Protein AF-A0A0B1TL81-F1 (afdb_monomer_lite)

Structure (mmCIF, N/CA/C/O backbone):
data_AF-A0A0B1TL81-F1
#
_entry.id   AF-A0A0B1TL81-F1
#
loop_
_atom_site.group_PDB
_atom_site.id
_atom_site.type_symbol
_atom_site.label_atom_id
_atom_site.label_alt_id
_atom_site.label_comp_id
_atom_site.label_asym_id
_atom_site.label_entity_id
_atom_site.label_seq_id
_atom_site.pdbx_PDB_ins_code
_atom_site.Cartn_x
_atom_site.Cartn_y
_atom_site.Cartn_z
_atom_site.occupancy
_atom_site.B_iso_or_equiv
_atom_site.auth_seq_id
_atom_site.auth_comp_id
_atom_site.auth_asym_id
_atom_site.auth_atom_id
_atom_site.pdbx_PDB_model_num
ATOM 1 N N . MET A 1 1 ? 27.588 -5.106 -33.107 1.00 67.69 1 MET A N 1
ATOM 2 C CA . MET A 1 1 ? 26.624 -4.142 -32.537 1.00 67.69 1 MET A CA 1
ATOM 3 C C . MET A 1 1 ? 26.752 -4.218 -31.035 1.00 67.69 1 MET A C 1
ATOM 5 O O . MET A 1 1 ? 26.809 -5.326 -30.518 1.00 67.69 1 MET A O 1
ATOM 9 N N . GLU A 1 2 ? 26.851 -3.077 -30.368 1.00 85.00 2 GLU A N 1
ATOM 10 C CA . GLU A 1 2 ? 26.846 -3.012 -28.905 1.00 85.00 2 GLU A CA 1
ATOM 11 C C . GLU A 1 2 ? 25.401 -3.082 -28.393 1.00 85.00 2 GLU A C 1
ATOM 13 O O . GLU A 1 2 ? 24.490 -2.536 -29.017 1.00 85.00 2 GLU A O 1
ATOM 18 N N . GLN A 1 3 ? 25.182 -3.793 -27.285 1.00 88.88 3 GLN A N 1
ATOM 19 C CA . GLN A 1 3 ? 23.871 -3.934 -26.655 1.00 88.88 3 GLN A CA 1
ATOM 20 C C . GLN A 1 3 ? 23.706 -2.868 -25.567 1.00 88.88 3 GLN A C 1
ATOM 22 O O . GLN A 1 3 ? 24.501 -2.803 -24.632 1.00 88.88 3 GLN A O 1
ATOM 27 N N . LEU A 1 4 ? 22.655 -2.053 -25.669 1.00 91.00 4 LEU A N 1
ATOM 28 C CA . LEU A 1 4 ? 22.303 -1.073 -24.640 1.00 91.00 4 LEU A CA 1
ATOM 29 C C . LEU A 1 4 ? 21.592 -1.762 -23.472 1.00 91.00 4 LEU A C 1
ATOM 31 O O . LEU A 1 4 ? 20.603 -2.466 -23.668 1.00 91.00 4 LEU A O 1
ATOM 35 N N . THR A 1 5 ? 22.071 -1.524 -22.254 1.00 91.50 5 THR A N 1
ATOM 36 C CA . THR A 1 5 ? 21.505 -2.107 -21.026 1.00 91.50 5 THR A CA 1
ATOM 37 C C . THR A 1 5 ? 20.355 -1.286 -20.437 1.00 91.50 5 THR A C 1
ATOM 39 O O . THR A 1 5 ? 19.588 -1.805 -19.632 1.00 91.50 5 THR A O 1
ATOM 42 N N . LEU A 1 6 ? 20.200 -0.020 -20.844 1.00 93.31 6 LEU A N 1
ATOM 43 C CA . LEU A 1 6 ? 19.152 0.884 -20.370 1.00 93.31 6 LEU A CA 1
ATOM 44 C C . LEU A 1 6 ? 18.658 1.784 -21.503 1.00 93.31 6 LEU A C 1
ATOM 46 O O . LEU A 1 6 ? 19.437 2.488 -22.139 1.00 93.31 6 LEU A O 1
ATOM 50 N N . THR A 1 7 ? 17.345 1.799 -21.715 1.00 92.19 7 THR A N 1
ATOM 51 C CA . THR A 1 7 ? 16.688 2.594 -22.765 1.00 92.19 7 THR A CA 1
ATOM 52 C C . THR A 1 7 ? 15.642 3.560 -22.212 1.00 92.19 7 THR A C 1
ATOM 54 O O . THR A 1 7 ? 15.043 4.307 -22.973 1.00 92.19 7 THR A O 1
ATOM 57 N N . SER A 1 8 ? 15.434 3.621 -20.890 1.00 90.94 8 SER A N 1
ATOM 58 C CA . SER A 1 8 ? 14.275 4.284 -20.259 1.00 90.94 8 SER A CA 1
ATOM 59 C C . SER A 1 8 ? 12.923 3.753 -20.779 1.00 90.94 8 SER A C 1
ATOM 61 O O . SER A 1 8 ? 12.864 2.915 -21.673 1.00 90.94 8 SER A O 1
ATOM 63 N N . ARG A 1 9 ? 11.804 4.242 -20.232 1.00 91.88 9 ARG A N 1
ATOM 64 C CA . ARG A 1 9 ? 10.459 3.917 -20.752 1.00 91.88 9 ARG A CA 1
ATOM 65 C C . ARG A 1 9 ? 10.024 4.811 -21.921 1.00 91.88 9 ARG A C 1
ATOM 67 O O . ARG A 1 9 ? 8.929 4.626 -22.439 1.00 91.88 9 ARG A O 1
ATOM 74 N N . ALA A 1 10 ? 10.850 5.786 -22.314 1.00 93.88 10 ALA A N 1
ATOM 75 C CA . ALA A 1 10 ? 10.564 6.674 -23.442 1.00 93.88 10 ALA A CA 1
ATOM 76 C C . ALA A 1 10 ? 10.784 5.994 -24.804 1.00 93.88 10 ALA A C 1
ATOM 78 O O . ALA A 1 10 ? 10.236 6.446 -25.807 1.00 93.88 10 ALA A O 1
ATOM 79 N N . PHE A 1 11 ? 11.561 4.908 -24.837 1.00 93.44 11 PHE A N 1
ATOM 80 C CA . PHE A 1 11 ? 11.822 4.125 -26.037 1.00 93.44 11 PHE A CA 1
ATOM 81 C C . PHE A 1 11 ? 11.298 2.702 -25.867 1.00 93.44 11 PHE A C 1
ATOM 83 O O . PHE A 1 11 ? 11.374 2.114 -24.786 1.00 93.44 11 PHE A O 1
ATOM 90 N N . PHE A 1 12 ? 10.793 2.131 -26.957 1.00 91.88 12 PHE A N 1
ATOM 91 C CA . PHE A 1 12 ? 10.515 0.703 -27.000 1.00 91.88 12 PHE A CA 1
ATOM 92 C C . PHE A 1 12 ? 11.819 -0.082 -26.868 1.00 91.88 12 PHE A C 1
ATOM 94 O O . PHE A 1 12 ? 12.843 0.277 -27.450 1.00 91.88 12 PHE A O 1
ATOM 101 N N . ASN A 1 13 ? 11.762 -1.182 -26.127 1.00 93.56 13 ASN A N 1
ATOM 102 C CA . ASN A 1 13 ? 12.811 -2.186 -26.108 1.00 93.56 13 ASN A CA 1
ATOM 103 C C . ASN A 1 13 ? 12.184 -3.576 -26.237 1.00 93.56 13 ASN A C 1
ATOM 105 O O . ASN A 1 13 ? 10.990 -3.761 -26.005 1.00 93.56 13 ASN A O 1
ATOM 109 N N . ASN A 1 14 ? 12.999 -4.543 -26.634 1.00 92.81 14 ASN A N 1
ATOM 110 C CA . ASN A 1 14 ? 12.573 -5.898 -26.960 1.00 92.81 14 ASN A CA 1
ATOM 111 C C . ASN A 1 14 ? 12.436 -6.827 -25.741 1.00 92.81 14 ASN A C 1
ATOM 113 O O . ASN A 1 14 ? 12.252 -8.017 -25.941 1.00 92.81 14 ASN A O 1
ATOM 117 N N . VAL A 1 15 ? 12.548 -6.320 -24.506 1.00 94.94 15 VAL A N 1
ATOM 118 C CA . VAL A 1 15 ? 12.555 -7.157 -23.288 1.00 94.94 15 VAL A CA 1
ATOM 119 C C . VAL A 1 15 ? 11.417 -6.799 -22.328 1.00 94.94 15 VAL A C 1
ATOM 121 O O . VAL A 1 15 ? 10.841 -7.684 -21.702 1.00 94.94 15 VAL A O 1
ATOM 124 N N . LEU A 1 16 ? 11.045 -5.517 -22.222 1.00 95.44 16 LEU A N 1
ATOM 125 C CA . LEU A 1 16 ? 10.040 -5.054 -21.260 1.00 95.44 16 LEU A CA 1
ATOM 126 C C . LEU A 1 16 ? 8.680 -5.730 -21.477 1.00 95.44 16 LEU A C 1
ATOM 128 O O . LEU A 1 16 ? 8.100 -6.219 -20.516 1.00 95.44 16 LEU A O 1
ATOM 132 N N . GLY A 1 17 ? 8.197 -5.810 -22.720 1.00 95.56 17 GLY A N 1
ATOM 133 C CA . GLY A 1 17 ? 6.897 -6.426 -23.014 1.00 95.56 17 GLY A CA 1
ATOM 134 C C . GLY A 1 17 ? 6.840 -7.916 -22.662 1.00 95.56 17 GLY A C 1
ATOM 135 O O . GLY A 1 17 ? 5.863 -8.364 -22.068 1.00 95.56 17 GLY A O 1
ATOM 136 N N . GLU A 1 18 ? 7.905 -8.669 -22.957 1.00 96.62 18 GLU A N 1
ATOM 137 C CA . GLU A 1 18 ? 8.001 -10.097 -22.618 1.00 96.62 18 GLU A CA 1
ATOM 138 C C . GLU A 1 18 ? 8.014 -10.312 -21.099 1.00 96.62 18 GLU A C 1
ATOM 140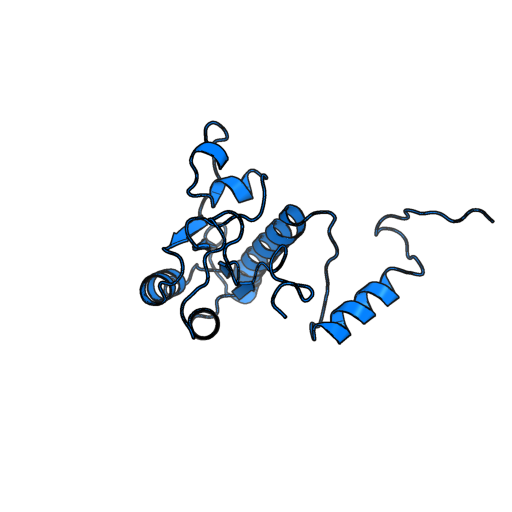 O O . GLU A 1 18 ? 7.330 -11.192 -20.575 1.00 96.62 18 GLU A O 1
ATOM 145 N N . TYR A 1 19 ? 8.751 -9.466 -20.376 1.00 96.62 19 TYR A N 1
ATOM 146 C CA . TYR A 1 19 ? 8.780 -9.468 -18.918 1.00 96.62 19 TYR A CA 1
ATOM 147 C C . TYR A 1 19 ? 7.410 -9.134 -18.306 1.00 96.62 19 TYR A C 1
ATOM 149 O O . TYR A 1 19 ? 6.946 -9.835 -17.401 1.00 96.62 19 TYR A O 1
ATOM 157 N N . GLU A 1 20 ? 6.737 -8.098 -18.812 1.00 97.62 20 GLU A N 1
ATOM 158 C CA . GLU A 1 20 ? 5.414 -7.694 -18.334 1.00 97.62 20 GLU A CA 1
ATOM 159 C C . GLU A 1 20 ? 4.364 -8.789 -18.594 1.00 97.62 20 GLU A C 1
ATOM 161 O O . GLU A 1 20 ? 3.570 -9.112 -17.705 1.00 97.62 20 GLU A O 1
ATOM 166 N N . GLU A 1 21 ? 4.388 -9.422 -19.771 1.00 98.06 21 GLU A N 1
ATOM 167 C CA . GLU A 1 21 ? 3.506 -10.543 -20.117 1.00 98.06 21 GLU A CA 1
ATOM 168 C C . GLU A 1 21 ? 3.767 -11.776 -19.239 1.00 98.06 21 GLU A C 1
ATOM 170 O O . GLU A 1 21 ? 2.827 -12.408 -18.746 1.00 98.06 21 GLU A O 1
ATOM 175 N N . PHE A 1 22 ? 5.037 -12.117 -19.007 1.00 98.38 22 PHE A N 1
ATOM 176 C CA . PHE A 1 22 ? 5.401 -13.239 -18.146 1.00 98.38 22 PHE A CA 1
ATOM 177 C C . PHE A 1 22 ? 4.845 -13.060 -16.728 1.00 98.38 22 PHE A C 1
ATOM 179 O O . PHE A 1 22 ? 4.188 -13.963 -16.201 1.00 98.38 22 PHE A O 1
ATOM 186 N N . LEU A 1 23 ? 5.063 -11.890 -16.116 1.00 98.12 23 LEU A N 1
ATOM 187 C CA . LEU A 1 23 ? 4.601 -11.620 -14.754 1.00 98.12 23 LEU A CA 1
ATOM 188 C C . LEU A 1 23 ? 3.076 -11.601 -14.646 1.00 98.12 23 LEU A C 1
ATOM 190 O O . LEU A 1 23 ? 2.515 -12.241 -13.755 1.00 98.12 23 LEU A O 1
ATOM 194 N N . THR A 1 24 ? 2.403 -10.900 -15.558 1.00 98.50 24 THR A N 1
ATOM 195 C CA . THR A 1 24 ? 0.936 -10.796 -15.557 1.00 98.50 24 THR A CA 1
ATOM 196 C C . THR A 1 24 ? 0.276 -12.168 -15.684 1.00 98.50 24 THR A C 1
ATOM 198 O O . THR A 1 24 ? -0.621 -12.487 -14.902 1.00 98.50 24 THR A O 1
ATOM 201 N N . LYS A 1 25 ? 0.787 -13.047 -16.560 1.00 98.38 25 LYS A N 1
ATOM 202 C CA . LYS A 1 25 ? 0.318 -14.441 -16.658 1.00 98.38 25 LYS A CA 1
ATOM 203 C C . LYS A 1 25 ? 0.630 -15.259 -15.407 1.00 98.38 25 LYS A C 1
ATOM 205 O O . LYS A 1 25 ? -0.233 -15.996 -14.930 1.00 98.38 25 LYS A O 1
ATOM 210 N N . ARG A 1 26 ? 1.847 -15.146 -14.862 1.00 97.69 26 ARG A N 1
ATOM 211 C CA . ARG A 1 26 ? 2.296 -15.951 -13.713 1.00 97.69 26 ARG A CA 1
ATOM 212 C C . ARG A 1 26 ? 1.504 -15.659 -12.440 1.00 97.69 26 ARG A C 1
ATOM 214 O O . ARG A 1 26 ? 1.204 -16.600 -11.699 1.00 97.69 26 ARG A O 1
ATOM 221 N N . PHE A 1 27 ? 1.196 -14.385 -12.198 1.00 97.31 27 PHE A N 1
ATOM 222 C CA . PHE A 1 27 ? 0.512 -13.904 -10.993 1.00 97.31 27 PHE A CA 1
ATOM 223 C C . PHE A 1 27 ? -0.972 -13.586 -11.211 1.00 97.31 27 PHE A C 1
ATOM 225 O O . PHE A 1 27 ? -1.661 -13.256 -10.253 1.00 97.31 27 PHE A O 1
ATOM 232 N N . LYS A 1 28 ? -1.480 -13.751 -12.440 1.00 98.00 28 LYS A N 1
ATOM 233 C CA . LYS A 1 28 ? -2.889 -13.537 -12.811 1.00 98.00 28 LYS A CA 1
ATOM 234 C C . LYS A 1 28 ? -3.371 -12.105 -12.538 1.00 98.00 28 LYS A C 1
ATOM 236 O O . LYS A 1 28 ? -4.462 -11.903 -12.011 1.00 98.00 28 LYS A O 1
ATOM 241 N N . TYR A 1 29 ? -2.560 -11.127 -12.930 1.00 98.25 29 TYR A N 1
ATOM 242 C CA . TYR A 1 29 ? -2.911 -9.705 -12.904 1.00 98.25 29 TYR A CA 1
ATOM 243 C C . TYR A 1 29 ? -3.013 -9.149 -14.320 1.00 98.25 29 TYR A C 1
ATOM 245 O O . TYR A 1 29 ? -2.268 -9.563 -15.199 1.00 98.25 29 TYR A O 1
ATOM 253 N N . ASP A 1 30 ? -3.877 -8.156 -14.532 1.00 98.44 30 ASP A N 1
ATOM 254 C CA . ASP A 1 30 ? -4.053 -7.532 -15.852 1.00 98.44 30 ASP A CA 1
ATOM 255 C C . ASP A 1 30 ? -2.888 -6.612 -16.253 1.00 98.44 30 ASP A C 1
ATOM 257 O O . ASP A 1 30 ? -2.708 -6.295 -17.431 1.00 98.44 30 ASP A O 1
ATOM 261 N N . LYS A 1 31 ? -2.140 -6.095 -15.269 1.00 98.00 31 LYS A N 1
ATOM 262 C CA . LYS A 1 31 ? -1.068 -5.109 -15.457 1.00 98.00 31 LYS A CA 1
ATOM 263 C C . LYS A 1 31 ? 0.033 -5.298 -14.421 1.00 98.00 31 LYS A C 1
ATOM 265 O O . LYS A 1 31 ? -0.230 -5.735 -13.305 1.00 98.00 31 LYS A O 1
ATOM 270 N N . VAL A 1 32 ? 1.240 -4.873 -14.778 1.00 98.00 32 VAL A N 1
ATOM 271 C CA . VAL A 1 32 ? 2.379 -4.744 -13.867 1.00 98.00 32 VAL A CA 1
ATOM 272 C C . VAL A 1 32 ? 3.050 -3.389 -14.085 1.00 98.00 32 VAL A C 1
ATOM 274 O O . VAL A 1 32 ? 3.054 -2.856 -15.194 1.00 98.00 32 VAL A O 1
ATOM 277 N N . LEU A 1 33 ? 3.578 -2.807 -13.010 1.00 97.81 33 LEU A N 1
ATOM 278 C CA . LEU A 1 33 ? 4.385 -1.593 -13.047 1.00 97.81 33 LEU A CA 1
ATOM 279 C C . LEU A 1 33 ? 5.736 -1.892 -12.385 1.00 97.81 33 LEU A C 1
ATOM 281 O O . LEU A 1 33 ? 5.806 -1.927 -11.157 1.00 97.81 33 LEU A O 1
ATOM 285 N N . PRO A 1 34 ? 6.796 -2.114 -13.173 1.00 96.56 34 PRO A N 1
ATOM 286 C CA . PRO A 1 34 ? 8.123 -2.367 -12.630 1.00 96.56 34 PRO A CA 1
ATOM 287 C C . PRO A 1 34 ? 8.719 -1.090 -12.031 1.00 96.56 34 PRO A C 1
ATOM 289 O O . PRO A 1 34 ? 8.720 -0.041 -12.679 1.00 96.56 34 PRO A O 1
ATOM 292 N N . MET A 1 35 ? 9.243 -1.205 -10.813 1.00 97.50 35 MET A N 1
ATOM 293 C CA . MET A 1 35 ? 10.022 -0.179 -10.111 1.00 97.50 35 MET A CA 1
ATOM 294 C C . MET A 1 35 ? 11.392 -0.763 -9.725 1.00 97.50 35 MET A C 1
ATOM 296 O O . MET A 1 35 ? 11.666 -1.925 -10.024 1.00 97.50 35 MET A O 1
ATOM 300 N N . ASN A 1 36 ? 12.264 0.015 -9.080 1.00 97.75 36 ASN A N 1
ATOM 301 C CA . ASN A 1 36 ? 13.630 -0.421 -8.764 1.00 97.75 36 ASN A CA 1
ATOM 302 C C . ASN A 1 36 ? 13.745 -0.999 -7.347 1.00 97.75 36 ASN A C 1
ATOM 304 O O . ASN A 1 36 ? 14.573 -1.872 -7.097 1.00 97.75 36 ASN A O 1
ATOM 308 N N . THR A 1 37 ? 12.930 -0.510 -6.411 1.00 98.56 37 THR A N 1
ATOM 309 C CA . THR A 1 37 ? 12.980 -0.889 -4.990 1.00 98.56 37 THR A CA 1
ATOM 310 C C . THR A 1 37 ? 11.596 -1.222 -4.430 1.00 98.56 37 THR A C 1
ATOM 312 O O . THR A 1 37 ? 10.576 -0.790 -4.970 1.00 98.56 37 THR A O 1
ATOM 315 N N . GLY A 1 38 ? 11.555 -1.948 -3.306 1.00 98.25 38 GLY A N 1
ATOM 316 C CA . GLY A 1 38 ? 10.301 -2.245 -2.599 1.00 98.25 38 GLY A CA 1
ATOM 317 C C . GLY A 1 38 ? 9.549 -0.980 -2.174 1.00 98.25 38 GLY A C 1
ATOM 318 O O . GLY A 1 38 ? 8.352 -0.864 -2.422 1.00 98.25 38 GLY A O 1
ATOM 319 N N . VAL A 1 39 ? 10.262 0.030 -1.657 1.00 98.50 39 VAL A N 1
ATOM 320 C CA . VAL A 1 39 ? 9.632 1.297 -1.252 1.00 98.50 39 VAL A CA 1
ATOM 321 C C . VAL A 1 39 ? 8.984 2.023 -2.432 1.00 98.50 39 VAL A C 1
ATOM 323 O O . VAL A 1 39 ? 7.891 2.559 -2.293 1.00 98.50 39 VAL A O 1
ATOM 326 N N . GLU A 1 40 ? 9.589 1.993 -3.623 1.00 98.75 40 GLU A N 1
ATOM 327 C CA . GLU A 1 40 ? 8.984 2.577 -4.825 1.00 98.75 40 GLU A CA 1
ATOM 328 C C . GLU A 1 40 ? 7.735 1.816 -5.294 1.00 98.75 40 GLU A C 1
ATOM 330 O O . GLU A 1 40 ? 6.794 2.436 -5.806 1.00 98.75 40 GLU A O 1
ATOM 335 N N . ALA A 1 41 ? 7.707 0.489 -5.125 1.00 98.69 41 ALA A N 1
ATOM 336 C CA . ALA A 1 41 ? 6.530 -0.324 -5.419 1.00 98.69 41 ALA A CA 1
ATOM 337 C C . ALA A 1 41 ? 5.368 0.037 -4.477 1.00 98.69 41 ALA A C 1
ATOM 339 O O . ALA A 1 41 ? 4.260 0.316 -4.943 1.00 98.69 41 ALA A O 1
ATOM 340 N N . CYS A 1 42 ? 5.637 0.135 -3.175 1.00 98.56 42 CYS A N 1
ATOM 341 C CA . CYS A 1 42 ? 4.643 0.484 -2.160 1.00 98.56 42 CYS A CA 1
ATOM 342 C C . CYS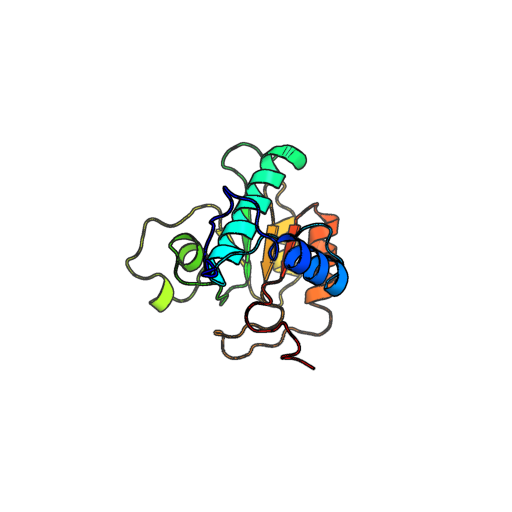 A 1 42 ? 4.177 1.952 -2.268 1.00 98.56 42 CYS A C 1
ATOM 344 O O . CYS A 1 42 ? 2.974 2.215 -2.229 1.00 98.56 42 CYS A O 1
ATOM 346 N N . GLU A 1 43 ? 5.074 2.909 -2.549 1.00 98.69 43 GLU A N 1
ATOM 347 C CA . GLU A 1 43 ? 4.706 4.296 -2.903 1.00 98.69 43 GLU A CA 1
ATOM 348 C C . GLU A 1 43 ? 3.764 4.331 -4.117 1.00 98.69 43 GLU A C 1
ATOM 350 O O . GLU A 1 43 ? 2.759 5.049 -4.139 1.00 98.69 43 GLU A O 1
ATOM 355 N N . SER A 1 44 ? 4.067 3.534 -5.147 1.00 98.75 44 SER A N 1
ATOM 356 C CA . SER A 1 44 ? 3.230 3.439 -6.346 1.00 98.75 44 SER A CA 1
ATOM 357 C C . SER A 1 44 ? 1.857 2.846 -6.029 1.00 98.75 44 SER A C 1
ATOM 359 O O . SER A 1 44 ? 0.852 3.373 -6.511 1.00 98.75 44 SER A O 1
ATOM 361 N N . ALA A 1 45 ? 1.787 1.822 -5.176 1.00 98.81 45 ALA A N 1
ATOM 362 C CA . ALA A 1 45 ? 0.532 1.228 -4.722 1.00 98.81 45 ALA A CA 1
ATOM 363 C C . ALA A 1 45 ? -0.330 2.238 -3.940 1.00 98.81 45 ALA A C 1
ATOM 365 O O . ALA A 1 45 ? -1.512 2.409 -4.251 1.00 98.81 45 ALA A O 1
ATOM 366 N N . VAL A 1 46 ? 0.265 2.993 -3.009 1.00 98.81 46 VAL A N 1
ATOM 367 C CA . VAL A 1 46 ? -0.413 4.066 -2.257 1.00 98.81 46 VAL A CA 1
ATOM 368 C C . VAL A 1 46 ? -0.932 5.162 -3.193 1.00 98.81 46 VAL A C 1
ATOM 370 O O . VAL A 1 46 ? -2.079 5.606 -3.067 1.00 98.81 46 VAL A O 1
ATOM 373 N N . LYS A 1 47 ? -0.124 5.591 -4.172 1.00 98.81 47 LYS A N 1
ATOM 374 C CA . LYS A 1 47 ? -0.531 6.593 -5.171 1.00 98.81 47 LYS A CA 1
ATOM 375 C C . LYS A 1 47 ? -1.685 6.099 -6.037 1.00 98.81 47 LYS A C 1
ATOM 377 O O . LYS A 1 47 ? -2.640 6.849 -6.248 1.00 98.81 47 LYS A O 1
ATOM 382 N N . LEU A 1 48 ? -1.619 4.857 -6.520 1.00 98.75 48 LEU A N 1
ATOM 383 C CA . LEU A 1 48 ? -2.692 4.239 -7.300 1.00 98.75 48 LEU A CA 1
ATOM 384 C C . LEU A 1 48 ? -3.979 4.142 -6.480 1.00 98.75 48 LEU A C 1
ATOM 386 O O . LEU A 1 48 ? -5.038 4.508 -6.987 1.00 98.75 48 LEU A O 1
ATOM 390 N N . ALA A 1 49 ? -3.888 3.747 -5.209 1.00 98.88 49 ALA A N 1
ATOM 391 C CA . ALA A 1 49 ? -5.043 3.663 -4.327 1.00 98.88 49 ALA A CA 1
ATOM 392 C C . ALA A 1 49 ? -5.703 5.021 -4.083 1.00 98.88 49 ALA A C 1
ATOM 394 O O . ALA A 1 49 ? -6.919 5.150 -4.237 1.00 98.88 49 ALA A O 1
ATOM 395 N N . ARG A 1 50 ? -4.919 6.061 -3.773 1.00 98.81 50 ARG A N 1
ATOM 396 C CA . ARG A 1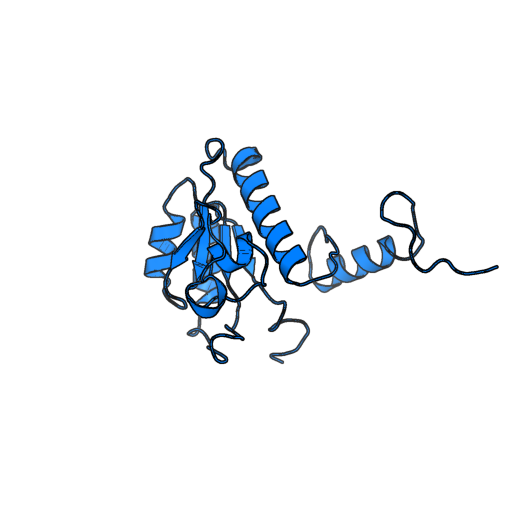 50 ? -5.446 7.426 -3.622 1.00 98.81 50 ARG A CA 1
ATOM 397 C C . ARG A 1 50 ? -6.073 7.929 -4.920 1.00 98.81 50 ARG A C 1
ATOM 399 O O . ARG A 1 50 ? -7.199 8.419 -4.900 1.00 98.81 50 ARG A O 1
ATOM 406 N N . ARG A 1 51 ? -5.391 7.758 -6.059 1.00 98.75 51 ARG A N 1
ATOM 407 C CA . ARG A 1 51 ? -5.908 8.181 -7.369 1.00 98.75 51 ARG A CA 1
ATOM 408 C C . ARG A 1 51 ? -7.222 7.483 -7.710 1.00 98.75 51 ARG A C 1
ATOM 410 O O . ARG A 1 51 ? -8.174 8.142 -8.114 1.00 98.75 51 ARG A O 1
ATOM 417 N N . TRP A 1 52 ? -7.287 6.171 -7.503 1.00 98.81 52 TRP A N 1
ATOM 418 C CA . TRP A 1 52 ? -8.509 5.393 -7.672 1.00 98.81 52 TRP A CA 1
ATOM 419 C C . TRP A 1 52 ? -9.623 5.871 -6.734 1.00 98.81 52 TRP A C 1
ATOM 421 O O . TRP A 1 52 ? -10.770 5.999 -7.164 1.00 98.81 52 TRP A O 1
ATOM 431 N N . ALA A 1 53 ? -9.306 6.191 -5.478 1.00 98.88 53 ALA A N 1
ATOM 432 C CA . ALA A 1 53 ? -10.301 6.657 -4.523 1.00 98.88 53 ALA A CA 1
ATOM 433 C C . ALA A 1 53 ? -10.939 7.988 -4.955 1.00 98.88 53 ALA A C 1
ATOM 435 O O . ALA A 1 53 ? -12.159 8.133 -4.880 1.00 98.88 53 ALA A O 1
ATOM 436 N N . TYR A 1 54 ? -10.149 8.926 -5.479 1.00 98.81 54 TYR A N 1
ATOM 437 C CA . TYR A 1 54 ? -10.673 10.181 -6.027 1.00 98.81 54 TYR A CA 1
ATOM 438 C C . TYR A 1 54 ? -11.455 9.955 -7.332 1.00 98.81 54 TYR A C 1
ATOM 440 O O . TYR A 1 54 ? -12.603 10.381 -7.468 1.00 98.81 54 TYR A O 1
ATOM 448 N N . ASP A 1 55 ? -10.872 9.224 -8.285 1.00 98.69 55 ASP A N 1
ATOM 449 C CA . ASP A 1 55 ? -11.435 9.086 -9.631 1.00 98.69 55 ASP A CA 1
ATOM 450 C C . ASP A 1 55 ? -12.673 8.179 -9.671 1.00 98.69 55 ASP A C 1
ATOM 452 O O . ASP A 1 55 ? -13.620 8.448 -10.422 1.00 98.69 55 ASP A O 1
ATOM 456 N N . LYS A 1 56 ? -12.669 7.089 -8.892 1.00 98.50 56 LYS A N 1
ATOM 457 C CA . LYS A 1 56 ? -13.662 6.004 -8.949 1.00 98.50 56 LYS A CA 1
ATOM 458 C C . LYS A 1 56 ? -14.517 5.909 -7.694 1.00 98.50 56 LYS A C 1
ATOM 460 O O . LYS A 1 56 ? -15.736 5.905 -7.831 1.00 98.50 56 LYS A O 1
ATOM 465 N N . LYS A 1 57 ? -13.915 5.877 -6.499 1.00 98.44 57 LYS A N 1
ATOM 466 C CA . LYS A 1 57 ? -14.671 5.816 -5.229 1.00 98.44 57 LYS A CA 1
ATOM 467 C C . LYS A 1 57 ? -15.354 7.148 -4.874 1.00 98.44 57 LYS A C 1
ATOM 469 O O . LYS A 1 57 ? -16.280 7.152 -4.074 1.00 98.44 57 LYS A O 1
ATOM 474 N N . LYS A 1 58 ? -14.942 8.254 -5.511 1.00 98.56 58 LYS A N 1
ATOM 475 C CA . LYS A 1 58 ? -15.454 9.622 -5.298 1.00 98.56 58 LYS A CA 1
ATOM 476 C C . LYS A 1 58 ? -15.223 10.156 -3.884 1.00 98.56 58 LYS A C 1
ATOM 478 O O . LYS A 1 58 ? -16.001 10.966 -3.386 1.00 98.56 58 LYS A O 1
ATOM 483 N N . VAL A 1 59 ? -14.125 9.737 -3.258 1.00 98.69 59 VAL A N 1
ATOM 484 C CA . VAL A 1 59 ? -13.640 10.367 -2.024 1.00 98.69 59 VAL A CA 1
ATOM 485 C C . VAL A 1 59 ? -13.330 11.843 -2.317 1.00 98.69 59 VAL A C 1
ATOM 487 O O . VAL A 1 59 ? -12.744 12.123 -3.367 1.00 98.69 59 VAL A O 1
ATOM 490 N N . PRO A 1 60 ? -13.697 12.796 -1.439 1.00 98.69 60 PRO A N 1
ATOM 491 C CA . PRO A 1 60 ? -13.358 14.199 -1.639 1.00 98.69 60 PRO A CA 1
ATOM 492 C C . PRO A 1 60 ? -11.847 14.416 -1.758 1.00 98.69 60 PRO A C 1
ATOM 494 O O . PRO A 1 60 ? -11.042 13.704 -1.148 1.00 98.69 60 PRO A O 1
ATOM 497 N N . GLU A 1 61 ? -11.455 15.422 -2.534 1.00 98.19 61 GLU A N 1
ATOM 498 C CA . GLU A 1 61 ? -10.050 15.754 -2.757 1.00 98.19 61 GLU A CA 1
ATOM 499 C C . GLU A 1 61 ? -9.297 15.932 -1.428 1.00 98.19 61 GLU A C 1
ATOM 501 O O . GLU A 1 61 ? -9.819 16.493 -0.462 1.00 98.19 61 GLU A O 1
ATOM 506 N N . ASN A 1 62 ? -8.068 15.410 -1.361 1.00 98.31 62 ASN A N 1
ATOM 507 C CA . ASN A 1 62 ? -7.221 15.442 -0.164 1.00 98.31 62 ASN A CA 1
ATOM 508 C C . ASN A 1 62 ? -7.826 14.773 1.087 1.00 98.31 62 ASN A C 1
ATOM 510 O O . ASN A 1 62 ? -7.361 15.031 2.195 1.00 98.31 62 ASN A O 1
ATOM 514 N N . LYS A 1 63 ? -8.833 13.895 0.936 1.00 98.69 63 LYS A N 1
ATOM 515 C CA . LYS A 1 63 ? -9.407 13.111 2.049 1.00 98.69 63 LYS A CA 1
ATOM 516 C C . LYS A 1 63 ? -9.106 11.611 2.014 1.00 98.69 63 LYS A C 1
ATOM 518 O O . LYS A 1 63 ? -9.404 10.933 2.987 1.00 98.69 63 LYS A O 1
ATOM 523 N N . ALA A 1 64 ? -8.488 11.089 0.952 1.00 98.75 64 ALA A N 1
ATOM 524 C CA . ALA A 1 64 ? -8.184 9.662 0.830 1.00 98.75 64 ALA A CA 1
ATOM 525 C C . ALA A 1 64 ? -7.200 9.163 1.903 1.00 98.75 64 ALA A C 1
ATOM 527 O O . ALA A 1 64 ? -6.012 9.518 1.912 1.00 98.75 64 ALA A O 1
ATOM 528 N N . LYS A 1 65 ? -7.717 8.292 2.768 1.00 98.81 65 LYS A N 1
ATOM 529 C CA . LYS A 1 65 ? -7.005 7.657 3.875 1.00 98.81 65 LYS A CA 1
ATOM 530 C C . LYS A 1 65 ? -6.445 6.300 3.460 1.00 98.81 65 LYS A C 1
ATOM 532 O O . LYS A 1 65 ? -7.095 5.573 2.713 1.00 98.81 65 LYS A O 1
ATOM 537 N N . VAL A 1 66 ? -5.259 5.950 3.941 1.00 98.94 66 VAL A N 1
ATOM 538 C CA . VAL A 1 66 ? -4.685 4.606 3.783 1.00 98.94 66 VAL A CA 1
ATOM 539 C C . VAL A 1 66 ? -4.432 4.035 5.168 1.00 98.94 66 VAL A C 1
ATOM 541 O O . VAL A 1 66 ? -3.906 4.731 6.034 1.00 98.94 66 VAL A O 1
ATOM 544 N N . VAL A 1 67 ? -4.868 2.798 5.373 1.00 98.94 67 VAL A N 1
ATOM 545 C CA . VAL A 1 67 ? -4.729 2.078 6.637 1.00 98.94 67 VAL A CA 1
ATOM 546 C C . VAL A 1 67 ? -3.516 1.157 6.540 1.00 98.94 67 VAL A C 1
ATOM 548 O O . VAL A 1 67 ? -3.334 0.487 5.523 1.00 98.94 67 VAL A O 1
ATOM 551 N N . PHE A 1 68 ? -2.711 1.117 7.593 1.00 98.88 68 PHE A N 1
ATOM 552 C CA . PHE A 1 68 ? -1.542 0.256 7.738 1.00 98.88 68 PHE A CA 1
ATOM 553 C C . PHE A 1 68 ? -1.654 -0.530 9.042 1.00 98.88 68 PHE A C 1
ATOM 555 O O . PHE A 1 68 ? -2.232 -0.045 10.016 1.00 98.88 68 PHE A O 1
ATOM 562 N N . ALA A 1 69 ? -1.084 -1.730 9.077 1.00 98.56 69 ALA A N 1
ATOM 563 C CA . ALA A 1 69 ? -0.904 -2.447 10.333 1.00 98.56 69 ALA A CA 1
ATOM 564 C C . ALA A 1 69 ? 0.214 -1.796 11.169 1.00 98.56 69 ALA A C 1
ATOM 566 O O . ALA A 1 69 ? 1.222 -1.354 10.621 1.00 98.56 69 ALA A O 1
ATOM 567 N N . GLU A 1 70 ? 0.070 -1.723 12.487 1.00 98.50 70 GLU A N 1
ATOM 568 C CA . GLU A 1 70 ? 1.155 -1.342 13.396 1.00 98.50 70 GLU A CA 1
ATOM 569 C C . GLU A 1 70 ? 2.352 -2.285 13.219 1.00 98.50 70 GLU A C 1
ATOM 571 O O . GLU A 1 70 ? 2.185 -3.448 12.860 1.00 98.50 70 GLU A O 1
ATOM 576 N N . ASN A 1 71 ? 3.566 -1.779 13.445 1.00 97.81 71 ASN A N 1
ATOM 577 C CA . ASN A 1 71 ? 4.839 -2.482 13.220 1.00 97.81 71 ASN A CA 1
ATOM 578 C C . ASN A 1 71 ? 5.126 -2.842 11.751 1.00 97.81 71 ASN A C 1
ATOM 580 O O . ASN A 1 71 ? 5.994 -3.665 11.480 1.00 97.81 71 ASN A O 1
ATOM 584 N N . ASN A 1 72 ? 4.412 -2.231 10.799 1.00 98.12 72 ASN A N 1
ATOM 585 C CA . ASN A 1 72 ? 4.702 -2.395 9.375 1.00 98.12 72 ASN A CA 1
ATOM 586 C C . ASN A 1 72 ? 6.115 -1.925 9.011 1.00 98.12 72 ASN A C 1
ATOM 588 O O . ASN A 1 72 ? 6.628 -0.951 9.571 1.00 98.12 72 ASN A O 1
ATOM 592 N N . PHE A 1 73 ? 6.676 -2.550 7.979 1.00 98.38 73 PHE A N 1
ATOM 593 C CA . PHE A 1 73 ? 7.861 -2.057 7.296 1.00 98.38 73 PHE A CA 1
ATOM 594 C C . PHE A 1 73 ? 7.716 -2.185 5.781 1.00 98.38 73 PHE A C 1
ATOM 596 O O . PHE A 1 73 ? 7.716 -3.276 5.228 1.00 98.38 73 PHE A O 1
ATOM 603 N N . TRP A 1 74 ? 7.672 -1.045 5.090 1.00 98.06 74 TRP A N 1
ATOM 604 C CA . TRP A 1 74 ? 7.627 -1.004 3.622 1.00 98.06 74 TRP A CA 1
ATOM 605 C C . TRP A 1 74 ? 8.663 -0.054 3.007 1.00 98.06 74 TRP A C 1
ATOM 607 O O . TRP A 1 74 ? 8.630 0.242 1.811 1.00 98.06 74 TRP A O 1
ATOM 617 N N . GLY A 1 75 ? 9.609 0.439 3.816 1.00 97.50 75 GLY A N 1
ATOM 618 C CA . GLY A 1 75 ? 10.734 1.237 3.338 1.00 97.50 75 GLY A CA 1
ATOM 619 C C . GLY A 1 75 ? 11.141 2.395 4.244 1.00 97.50 75 GLY A C 1
ATOM 620 O O . GLY A 1 75 ? 10.800 2.459 5.420 1.00 97.50 75 GLY A O 1
ATOM 621 N N . ARG A 1 76 ? 11.911 3.324 3.664 1.00 97.94 76 ARG A N 1
ATOM 622 C CA . ARG A 1 76 ? 12.543 4.458 4.368 1.00 97.94 76 ARG A CA 1
ATOM 623 C C . ARG A 1 76 ? 12.259 5.824 3.722 1.00 97.94 76 ARG A C 1
ATOM 625 O O . ARG A 1 76 ? 12.912 6.806 4.061 1.00 97.94 76 ARG A O 1
ATOM 632 N N . SER A 1 77 ? 11.320 5.909 2.775 1.00 98.25 77 SER A N 1
ATOM 633 C CA . SER A 1 77 ? 10.860 7.209 2.262 1.00 98.25 77 SER A CA 1
ATOM 634 C C . SER A 1 77 ? 10.102 7.976 3.350 1.00 98.25 77 SER A C 1
ATOM 636 O O . SER A 1 77 ? 9.654 7.386 4.334 1.00 98.25 77 SER A O 1
ATOM 638 N N . ILE A 1 78 ? 9.888 9.283 3.155 1.00 98.38 78 ILE A N 1
ATOM 639 C CA . ILE A 1 78 ? 9.068 10.084 4.079 1.00 98.38 78 ILE A CA 1
ATOM 640 C C . ILE A 1 78 ? 7.665 9.484 4.239 1.00 98.38 78 ILE A C 1
ATOM 642 O O . ILE A 1 78 ? 7.156 9.436 5.357 1.00 98.38 78 ILE A O 1
ATOM 646 N N . ALA A 1 79 ? 7.041 8.975 3.170 1.00 98.12 79 ALA A N 1
ATOM 647 C CA . ALA A 1 79 ? 5.738 8.325 3.292 1.00 98.12 79 ALA A CA 1
ATOM 648 C C . ALA A 1 79 ? 5.833 7.009 4.079 1.00 98.12 79 ALA A C 1
ATOM 650 O O . ALA A 1 79 ? 5.002 6.779 4.956 1.00 98.12 79 ALA A O 1
ATOM 651 N N . ALA A 1 80 ? 6.871 6.200 3.844 1.00 98.31 80 ALA A N 1
ATOM 652 C CA . ALA A 1 80 ? 7.082 4.962 4.588 1.00 98.31 80 ALA A CA 1
ATOM 653 C C . ALA A 1 80 ? 7.194 5.200 6.091 1.00 98.31 80 ALA A C 1
ATOM 655 O O . ALA A 1 80 ? 6.414 4.656 6.873 1.00 98.31 80 ALA A O 1
ATOM 656 N N . VAL A 1 81 ? 8.071 6.115 6.499 1.00 98.25 81 VAL A N 1
ATOM 657 C CA . VAL A 1 81 ? 8.253 6.420 7.922 1.00 98.25 81 VAL A CA 1
ATOM 658 C C . VAL A 1 81 ? 7.039 7.139 8.527 1.00 98.25 81 VAL A C 1
ATOM 660 O O . VAL A 1 81 ? 6.803 7.024 9.723 1.00 98.25 81 VAL A O 1
ATOM 663 N N . SER A 1 82 ? 6.192 7.794 7.721 1.00 98.38 82 SER A N 1
ATOM 664 C CA . SER A 1 82 ? 4.920 8.379 8.192 1.00 98.38 82 SER A CA 1
ATOM 665 C C . SER A 1 82 ? 3.897 7.320 8.638 1.00 98.38 82 SER A C 1
ATOM 667 O O . SER A 1 82 ? 3.055 7.578 9.509 1.00 98.38 82 SER A O 1
ATOM 669 N N . ALA A 1 83 ? 3.961 6.123 8.049 1.00 98.06 83 ALA A N 1
ATOM 670 C CA . ALA A 1 83 ? 3.134 4.974 8.411 1.00 98.06 83 ALA A CA 1
ATOM 671 C C . ALA A 1 83 ? 3.758 4.105 9.518 1.00 98.06 83 ALA A C 1
ATOM 673 O O . ALA A 1 83 ? 3.084 3.210 10.021 1.00 98.06 83 ALA A O 1
ATOM 674 N N . SER A 1 84 ? 5.002 4.371 9.926 1.00 97.75 84 SER A N 1
ATOM 675 C CA . SER A 1 84 ? 5.692 3.596 10.960 1.00 97.75 84 SER A CA 1
ATOM 676 C C . SER A 1 84 ? 5.147 3.876 12.369 1.00 97.75 84 SER A C 1
ATOM 678 O O . SER A 1 84 ? 4.630 4.962 12.662 1.00 97.75 84 SER A O 1
ATOM 680 N N . THR A 1 85 ? 5.272 2.877 13.242 1.00 97.06 85 THR A N 1
ATOM 681 C CA . THR A 1 85 ? 5.108 2.979 14.702 1.00 97.06 85 THR A CA 1
ATOM 682 C C . THR A 1 85 ? 6.428 2.843 15.459 1.00 97.06 85 THR A C 1
ATOM 684 O O . THR A 1 85 ? 6.435 2.991 16.676 1.00 97.06 85 THR A O 1
ATOM 687 N N . ASP A 1 86 ? 7.537 2.599 14.758 1.00 94.88 86 ASP A N 1
ATOM 688 C CA . ASP A 1 86 ? 8.876 2.482 15.332 1.00 94.88 86 ASP A CA 1
ATOM 689 C C . ASP A 1 86 ? 9.556 3.868 15.411 1.00 94.88 86 ASP A C 1
ATOM 691 O O . ASP A 1 86 ? 9.875 4.450 14.364 1.00 94.88 86 ASP A O 1
ATOM 695 N N . PRO A 1 87 ? 9.808 4.412 16.621 1.00 93.00 87 PRO A N 1
ATOM 696 C CA . PRO A 1 87 ? 10.446 5.715 16.798 1.00 93.00 87 PRO A CA 1
ATOM 697 C C . PRO A 1 87 ? 11.838 5.820 16.174 1.00 93.00 87 PRO A C 1
ATOM 699 O O . PRO A 1 87 ? 12.209 6.909 15.733 1.00 93.00 87 PRO A O 1
ATOM 702 N N . GLU A 1 88 ? 12.596 4.721 16.097 1.00 93.44 88 GLU A N 1
ATOM 703 C CA . GLU A 1 88 ? 13.915 4.713 15.448 1.00 93.44 88 GLU A CA 1
ATOM 704 C C . GLU A 1 88 ? 13.794 4.899 13.932 1.00 93.44 88 GLU A C 1
ATOM 706 O O . GLU A 1 88 ? 14.689 5.442 13.282 1.00 93.44 88 GLU A O 1
ATOM 711 N N . SER A 1 89 ? 12.654 4.509 13.362 1.00 90.94 89 SER A N 1
ATOM 712 C CA . SER A 1 89 ? 12.382 4.639 11.938 1.00 90.94 89 SER A CA 1
ATOM 713 C C . SER A 1 89 ? 11.862 6.016 11.520 1.00 90.94 89 SER A C 1
ATOM 715 O O . SER A 1 89 ? 12.146 6.415 10.392 1.00 90.94 89 SER A O 1
ATOM 717 N N . TYR A 1 90 ? 11.128 6.752 12.368 1.00 92.06 90 TYR A N 1
ATOM 718 C CA . TYR A 1 90 ? 10.545 8.059 11.993 1.00 92.06 90 TYR A CA 1
ATOM 719 C C . TYR A 1 90 ? 11.105 9.278 12.751 1.00 92.06 90 TYR A C 1
ATOM 721 O O . TYR A 1 90 ? 10.828 10.419 12.361 1.00 92.06 90 TYR A O 1
ATOM 729 N N . GLY A 1 91 ? 11.869 9.078 13.829 1.00 93.81 91 GLY A N 1
ATOM 730 C CA . GLY A 1 91 ? 12.365 10.148 14.694 1.00 93.81 91 GLY A CA 1
ATOM 731 C C . GLY A 1 91 ? 13.149 11.231 13.942 1.00 93.81 91 GLY A C 1
ATOM 732 O O . GLY A 1 91 ? 14.140 10.953 13.279 1.00 93.81 91 GLY A O 1
ATOM 733 N N . GLY A 1 92 ? 12.715 12.491 14.059 1.00 96.00 92 GLY A N 1
ATOM 734 C CA . GLY A 1 92 ? 13.423 13.643 13.481 1.00 96.00 92 GLY A CA 1
ATOM 735 C C . GLY A 1 92 ? 13.183 13.917 11.988 1.00 96.00 92 GLY A C 1
ATOM 736 O O . GLY A 1 92 ? 13.782 14.851 11.465 1.00 96.00 92 GLY A O 1
ATOM 737 N N . PHE A 1 93 ? 12.296 13.179 11.306 1.00 97.31 93 PHE A N 1
ATOM 738 C CA . PHE A 1 93 ? 12.058 13.332 9.855 1.00 97.31 93 PHE A CA 1
ATOM 739 C C . PHE A 1 93 ? 10.789 14.114 9.469 1.00 97.31 93 PHE A C 1
ATOM 741 O O . PHE A 1 93 ? 10.409 14.136 8.300 1.00 97.31 93 PHE A O 1
ATOM 748 N N . GLY A 1 94 ? 10.105 14.734 10.434 1.00 94.69 94 GLY A N 1
ATOM 749 C CA . GLY A 1 94 ? 8.853 15.456 10.183 1.00 94.69 94 GLY A CA 1
ATOM 750 C C . GLY A 1 94 ? 9.011 16.703 9.287 1.00 94.69 94 GLY A C 1
ATOM 751 O O . GLY A 1 94 ? 10.112 17.245 9.178 1.00 94.69 94 GLY A O 1
ATOM 752 N N . PRO A 1 95 ? 7.909 17.214 8.693 1.00 97.12 95 PRO A N 1
ATOM 753 C CA . PRO A 1 95 ? 6.517 16.778 8.861 1.00 97.12 95 PRO A CA 1
ATOM 754 C C . PRO A 1 95 ? 6.153 15.514 8.062 1.00 97.12 95 PRO A C 1
ATOM 756 O O . PRO A 1 95 ? 6.706 15.245 7.000 1.00 97.12 95 PRO A O 1
ATOM 759 N N . PHE A 1 96 ? 5.179 14.756 8.572 1.00 97.94 96 PHE A N 1
ATOM 760 C CA . PHE A 1 96 ? 4.770 13.460 8.022 1.00 97.94 96 PHE A CA 1
ATOM 761 C C . PHE A 1 96 ? 3.568 13.552 7.078 1.00 97.94 96 PHE A C 1
ATOM 763 O O . PHE A 1 96 ? 2.755 14.477 7.152 1.00 97.94 96 PHE A O 1
ATOM 770 N N . VAL A 1 97 ? 3.436 12.552 6.204 1.00 97.94 97 VAL A N 1
ATOM 771 C CA . VAL A 1 97 ? 2.311 12.413 5.276 1.00 97.94 97 VAL A CA 1
ATOM 772 C C . VAL A 1 97 ? 1.022 12.187 6.076 1.00 97.94 97 VAL A C 1
ATOM 774 O O . VAL A 1 97 ? 0.932 11.217 6.831 1.00 97.94 97 VAL A O 1
ATOM 777 N N . PRO A 1 98 ? 0.000 13.048 5.925 1.00 98.19 98 PRO A N 1
ATOM 778 C CA . PRO A 1 98 ? -1.246 12.902 6.660 1.00 98.19 98 PRO A CA 1
ATOM 779 C C . PRO A 1 98 ? -2.105 11.762 6.094 1.00 98.19 98 PRO A C 1
ATOM 781 O O . PRO A 1 98 ? -1.897 11.281 4.974 1.00 98.19 98 PRO A O 1
ATOM 784 N N . LEU A 1 99 ? -3.144 11.397 6.854 1.00 98.44 99 LEU A N 1
ATOM 785 C CA . LEU A 1 99 ? -4.160 10.402 6.481 1.00 98.44 99 LEU A CA 1
ATOM 786 C C . LEU A 1 99 ? -3.608 8.981 6.292 1.00 98.44 99 LEU A C 1
ATOM 788 O O . LEU A 1 99 ? -4.161 8.196 5.519 1.00 98.44 99 LEU A O 1
ATOM 792 N N . PHE A 1 100 ? -2.526 8.664 7.000 1.00 98.62 100 PHE A N 1
ATOM 793 C CA . PHE A 1 100 ? -2.069 7.299 7.236 1.00 98.62 100 PHE A CA 1
ATOM 794 C C . PHE A 1 100 ? -2.537 6.872 8.626 1.00 98.62 100 PHE A C 1
ATOM 796 O O . PHE A 1 100 ? -2.027 7.349 9.641 1.00 98.62 100 PHE A O 1
ATOM 803 N N . GLU A 1 101 ? -3.565 6.028 8.660 1.00 98.62 101 GLU A N 1
ATOM 804 C CA . GLU A 1 101 ? -4.098 5.447 9.892 1.00 98.62 101 GLU A CA 1
ATOM 805 C C . GLU A 1 101 ? -3.375 4.132 10.177 1.00 98.62 101 GLU A C 1
ATOM 807 O O . GLU A 1 101 ? -3.124 3.349 9.265 1.00 98.62 101 GLU A O 1
ATOM 812 N N . LYS A 1 102 ? -3.026 3.908 11.441 1.00 98.62 102 LYS A N 1
ATOM 813 C CA . LYS A 1 102 ? -2.360 2.696 11.916 1.00 98.62 102 LYS A CA 1
ATOM 814 C C . LYS A 1 102 ? -3.331 1.944 12.816 1.00 98.62 102 LYS A C 1
ATOM 816 O O . LYS A 1 102 ? -3.958 2.571 13.668 1.00 98.62 102 LYS A O 1
ATOM 821 N N . ILE A 1 103 ? -3.473 0.644 12.592 1.00 98.81 103 ILE A N 1
ATOM 822 C CA . ILE A 1 103 ? -4.317 -0.252 13.391 1.00 98.81 103 ILE A CA 1
ATOM 823 C C . ILE A 1 103 ? -3.503 -1.461 13.854 1.00 98.81 103 ILE A C 1
ATOM 825 O O . ILE A 1 103 ? -2.588 -1.855 13.129 1.00 98.81 103 ILE A O 1
ATOM 829 N N . PRO A 1 104 ? -3.827 -2.090 14.994 1.00 98.69 104 PRO A N 1
ATOM 830 C CA . PRO A 1 104 ? -3.144 -3.305 15.422 1.00 98.69 104 PRO A CA 1
ATOM 831 C C . PRO A 1 104 ? -3.117 -4.368 14.316 1.00 98.69 104 PRO A C 1
ATOM 833 O O . PRO A 1 104 ? -4.122 -4.611 13.640 1.00 98.69 104 PRO A O 1
ATOM 836 N N . PHE A 1 105 ? -1.955 -4.991 14.109 1.00 98.56 105 PHE A N 1
ATOM 837 C CA . PHE A 1 105 ? -1.852 -6.156 13.232 1.00 98.56 105 PHE A CA 1
ATOM 838 C C . PHE A 1 105 ? -2.693 -7.305 13.798 1.00 98.56 105 PHE A C 1
ATOM 840 O O . PHE A 1 105 ? -2.821 -7.444 15.013 1.00 98.56 105 PHE A O 1
ATOM 847 N N . ASN A 1 106 ? -3.238 -8.143 12.914 1.00 98.31 106 ASN A N 1
ATOM 848 C CA . ASN A 1 106 ? -4.030 -9.311 13.296 1.00 98.31 106 ASN A CA 1
ATOM 849 C C . ASN A 1 106 ? -5.336 -8.980 14.067 1.00 98.31 106 ASN A C 1
ATOM 851 O O . ASN A 1 106 ? -5.853 -9.806 14.811 1.00 98.31 106 ASN A O 1
ATOM 855 N N . ASP A 1 107 ? -5.908 -7.783 13.867 1.00 98.69 107 ASP A N 1
ATOM 856 C CA . ASP A 1 107 ? -7.183 -7.363 14.470 1.00 98.69 107 ASP A CA 1
ATOM 857 C C . ASP A 1 107 ? -8.221 -6.986 13.395 1.00 98.69 107 ASP A C 1
ATOM 859 O O . ASP A 1 107 ? -8.240 -5.879 12.845 1.00 98.69 107 ASP A O 1
ATOM 863 N N . LEU A 1 108 ? -9.130 -7.921 13.096 1.00 98.81 108 LEU A N 1
ATOM 864 C CA . LEU A 1 108 ? -10.211 -7.699 12.127 1.00 98.81 108 LEU A CA 1
ATOM 865 C C . LEU A 1 108 ? -11.256 -6.686 12.608 1.00 98.81 108 LEU A C 1
ATOM 867 O O . LEU A 1 108 ? -11.885 -6.035 11.774 1.00 98.81 108 LEU A O 1
ATOM 871 N N . SER A 1 109 ? -11.440 -6.524 13.920 1.00 98.69 109 SER A N 1
ATOM 872 C CA . SER A 1 109 ? -12.406 -5.563 14.464 1.00 98.69 109 SER A CA 1
ATOM 873 C C . SER A 1 109 ? -11.889 -4.135 14.297 1.00 98.69 109 SER A C 1
ATOM 875 O O . SER A 1 109 ? -12.631 -3.242 13.876 1.00 98.69 109 SER A O 1
ATOM 877 N N . ALA A 1 110 ? -10.597 -3.920 14.564 1.00 98.81 110 ALA A N 1
ATOM 878 C CA . ALA A 1 110 ? -9.927 -2.654 14.289 1.00 98.81 110 A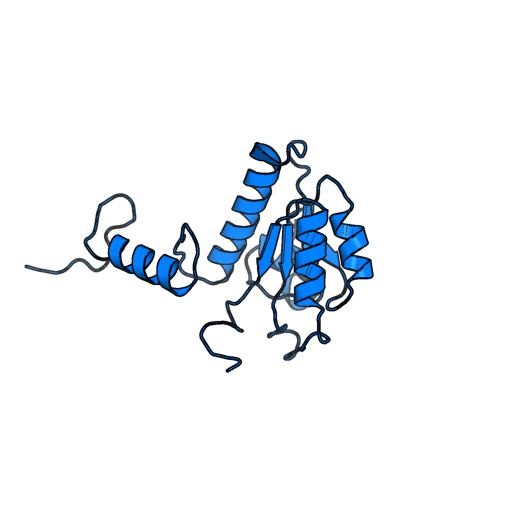LA A CA 1
ATOM 879 C C . ALA A 1 110 ? -9.937 -2.336 12.788 1.00 98.81 110 ALA A C 1
ATOM 881 O O . ALA A 1 110 ? -10.250 -1.205 12.401 1.00 98.81 110 ALA A O 1
ATOM 882 N N . LEU A 1 111 ? -9.679 -3.340 11.941 1.00 98.88 111 LEU A N 1
ATOM 883 C CA . LEU A 1 111 ? -9.755 -3.174 10.494 1.00 98.88 111 LEU A CA 1
ATOM 884 C C . LEU A 1 111 ? -11.164 -2.797 10.033 1.00 98.88 111 LEU A C 1
ATOM 886 O O . LEU A 1 111 ? -11.292 -1.815 9.305 1.00 98.88 111 LEU A O 1
ATOM 890 N N . GLU A 1 112 ? -12.212 -3.513 10.463 1.00 98.75 112 GLU A N 1
ATOM 891 C CA . GLU A 1 112 ? -13.602 -3.215 10.081 1.00 98.75 112 GLU A CA 1
ATOM 892 C C . GLU A 1 112 ? -13.975 -1.774 10.443 1.00 98.75 112 GLU A C 1
ATOM 894 O O . GLU A 1 112 ? -14.521 -1.039 9.615 1.00 98.75 112 GLU A O 1
ATOM 899 N N . LYS A 1 113 ? -13.591 -1.322 11.643 1.00 98.75 113 LYS A N 1
ATOM 900 C CA . LYS A 1 113 ? -13.783 0.068 12.061 1.00 98.75 113 LYS A CA 1
ATOM 901 C C . LYS A 1 113 ? -13.066 1.045 11.124 1.00 98.75 113 LYS A C 1
ATOM 903 O O . LYS A 1 113 ? -13.690 2.006 10.674 1.00 98.75 113 LYS A O 1
ATOM 908 N N . ALA A 1 114 ? -11.800 0.807 10.789 1.00 98.75 114 ALA A N 1
ATOM 909 C CA . ALA A 1 114 ? -11.020 1.709 9.940 1.00 98.75 114 ALA A CA 1
ATOM 910 C C . ALA A 1 114 ? -11.539 1.770 8.489 1.00 98.75 114 ALA A C 1
ATOM 912 O O . ALA A 1 114 ? -11.620 2.858 7.902 1.00 98.75 114 ALA A O 1
ATOM 913 N N . VAL A 1 115 ? -11.936 0.630 7.908 1.00 98.62 115 VAL A N 1
ATOM 914 C CA . VAL A 1 115 ? -12.464 0.561 6.530 1.00 98.62 115 VAL A CA 1
ATOM 915 C C . VAL A 1 115 ? -13.923 1.003 6.411 1.00 98.62 115 VAL A C 1
ATOM 917 O O . VAL A 1 115 ? -14.371 1.291 5.303 1.00 98.62 115 VAL A O 1
ATOM 920 N N . SER A 1 116 ? -14.654 1.113 7.528 1.00 98.44 116 SER A N 1
ATOM 921 C CA . SER A 1 116 ? -16.016 1.664 7.545 1.00 98.44 116 SER A CA 1
ATOM 922 C C . SER A 1 116 ? -16.083 3.158 7.201 1.00 98.44 116 SER A C 1
ATOM 924 O O . SER A 1 116 ? -17.122 3.635 6.743 1.00 98.44 116 SER A O 1
ATOM 926 N N . ASP A 1 117 ? -14.976 3.891 7.360 1.00 98.44 117 ASP A N 1
ATOM 927 C CA . ASP A 1 117 ? -14.861 5.278 6.912 1.00 98.44 117 ASP A CA 1
ATOM 928 C C . ASP A 1 117 ? -14.949 5.351 5.372 1.00 98.44 117 ASP A C 1
ATOM 930 O O . ASP A 1 117 ? -14.123 4.749 4.672 1.00 98.44 117 ASP A O 1
ATOM 934 N N . PRO A 1 118 ? -15.907 6.112 4.805 1.00 98.25 118 PRO A N 1
ATOM 935 C CA . PRO A 1 118 ? -16.082 6.212 3.357 1.00 98.25 118 PRO A CA 1
ATOM 936 C C . PRO A 1 118 ? -14.858 6.791 2.633 1.00 98.25 118 PRO A C 1
ATOM 938 O O . PRO A 1 118 ? -14.713 6.584 1.428 1.00 98.25 118 PRO A O 1
ATOM 941 N N . ASN A 1 119 ? -13.959 7.477 3.345 1.00 98.75 119 ASN A N 1
ATOM 942 C CA . ASN A 1 119 ? -12.740 8.051 2.784 1.00 98.75 119 ASN A CA 1
ATOM 943 C C . ASN A 1 119 ? -11.554 7.074 2.738 1.00 98.75 119 ASN A C 1
ATOM 945 O O . ASN A 1 119 ? -10.506 7.415 2.179 1.00 98.75 119 ASN A O 1
ATOM 949 N N . THR A 1 120 ? -11.683 5.867 3.300 1.00 98.88 120 THR A N 1
ATOM 950 C CA . THR A 1 120 ? -10.623 4.853 3.252 1.00 98.88 120 THR A CA 1
ATOM 951 C C . THR A 1 120 ? -10.423 4.366 1.820 1.00 98.88 120 THR A C 1
ATOM 953 O O . THR A 1 120 ? -11.337 3.835 1.195 1.00 98.88 120 THR A O 1
ATOM 956 N N . ALA A 1 121 ? -9.227 4.557 1.275 1.00 98.88 121 ALA A N 1
ATOM 957 C CA . ALA A 1 121 ? -8.859 4.151 -0.075 1.00 98.88 121 ALA A CA 1
ATOM 958 C C . ALA A 1 121 ? -8.325 2.718 -0.114 1.00 98.88 121 ALA A C 1
ATOM 960 O O . ALA A 1 121 ? -8.713 1.938 -0.985 1.00 98.88 121 ALA A O 1
ATOM 961 N N . ALA A 1 122 ? -7.447 2.378 0.831 1.00 98.94 122 ALA A N 1
ATOM 962 C CA . ALA A 1 122 ? -6.795 1.079 0.890 1.00 98.94 122 ALA A CA 1
ATOM 963 C C . ALA A 1 122 ? -6.433 0.663 2.317 1.00 98.94 122 ALA A C 1
ATOM 965 O O . ALA A 1 122 ? -6.265 1.513 3.194 1.00 98.94 122 ALA A O 1
ATOM 966 N N . PHE A 1 123 ? -6.255 -0.642 2.491 1.00 98.94 123 PHE A N 1
ATOM 967 C CA . PHE A 1 123 ? -5.509 -1.248 3.584 1.00 98.94 123 PHE A CA 1
ATOM 968 C C . PHE A 1 123 ? -4.263 -1.916 2.999 1.00 98.94 123 PHE A C 1
ATOM 970 O O . PHE A 1 123 ? -4.383 -2.703 2.057 1.00 98.94 123 PHE A O 1
ATOM 977 N N . MET A 1 124 ? -3.087 -1.578 3.528 1.00 98.88 124 MET A N 1
ATOM 978 C CA . MET A 1 124 ? -1.813 -2.177 3.143 1.00 98.88 124 MET A CA 1
ATOM 979 C C . MET A 1 124 ? -1.247 -3.000 4.293 1.00 98.88 124 MET A C 1
ATOM 981 O O . MET A 1 124 ? -1.126 -2.505 5.416 1.00 98.88 124 MET A O 1
ATOM 985 N N . VAL A 1 125 ? -0.913 -4.256 4.007 1.00 98.75 125 VAL A N 1
ATOM 986 C CA . VAL A 1 125 ? -0.488 -5.220 5.020 1.00 98.75 125 VAL A CA 1
ATOM 987 C C . VAL A 1 125 ? 0.528 -6.204 4.457 1.00 98.75 125 VAL A C 1
ATOM 989 O O . VAL A 1 125 ? 0.418 -6.643 3.314 1.00 98.75 125 VAL A O 1
ATOM 992 N N . GLU A 1 126 ? 1.504 -6.572 5.277 1.00 98.69 126 GLU A N 1
ATOM 993 C CA . GLU A 1 126 ? 2.400 -7.694 5.009 1.00 98.69 126 GLU A CA 1
ATOM 994 C C . GLU A 1 126 ? 1.680 -9.008 5.377 1.00 98.69 126 GLU A C 1
ATOM 996 O O . GLU A 1 126 ? 1.102 -9.089 6.466 1.00 98.69 126 GLU A O 1
ATOM 1001 N N . PRO A 1 127 ? 1.702 -10.061 4.535 1.00 98.00 127 PRO A N 1
ATOM 1002 C CA . PRO A 1 127 ? 1.147 -11.364 4.911 1.00 98.00 127 PRO A CA 1
ATOM 1003 C C . PRO A 1 127 ? 1.778 -11.970 6.170 1.00 98.00 127 PRO A C 1
ATOM 1005 O O . PRO A 1 127 ? 1.105 -12.670 6.920 1.00 98.00 127 PRO A O 1
ATOM 1008 N N . ILE A 1 128 ? 3.062 -11.686 6.390 1.00 98.00 128 ILE A N 1
ATOM 1009 C CA . ILE A 1 128 ? 3.844 -11.988 7.592 1.00 98.00 128 ILE A CA 1
ATOM 1010 C C . ILE A 1 128 ? 4.692 -10.743 7.840 1.00 98.00 128 ILE A C 1
ATOM 1012 O O . ILE A 1 128 ? 5.395 -10.330 6.917 1.00 98.00 128 ILE A O 1
ATOM 1016 N N . GLN A 1 129 ? 4.636 -10.150 9.035 1.00 98.06 129 GLN A N 1
ATOM 1017 C CA . GLN A 1 129 ? 5.443 -8.958 9.316 1.00 98.06 129 GLN A CA 1
ATOM 1018 C C . GLN A 1 129 ? 6.897 -9.357 9.541 1.00 98.06 129 GLN A C 1
ATOM 1020 O O . GLN A 1 129 ? 7.223 -10.029 10.523 1.00 98.06 129 GLN A O 1
ATOM 1025 N N . GLY A 1 130 ? 7.761 -8.951 8.618 1.00 95.75 130 GLY A N 1
ATOM 1026 C CA . GLY A 1 130 ? 9.161 -9.354 8.596 1.00 95.75 130 GLY A CA 1
ATOM 1027 C C . GLY A 1 130 ? 9.984 -8.683 9.683 1.00 95.75 130 GLY A C 1
ATOM 1028 O O . GLY A 1 130 ? 10.398 -9.305 10.665 1.00 95.75 130 GLY A O 1
ATOM 1029 N N . GLU A 1 131 ? 10.169 -7.375 9.519 1.00 93.88 131 GLU A N 1
ATOM 1030 C CA . GLU A 1 131 ? 11.000 -6.543 10.399 1.00 93.88 131 GLU A CA 1
ATOM 1031 C C . GLU A 1 131 ? 10.424 -6.405 11.817 1.00 93.88 131 GLU A C 1
ATOM 1033 O O . GLU A 1 131 ? 11.158 -6.100 12.752 1.00 93.88 131 GLU A O 1
ATOM 1038 N N . ALA A 1 132 ? 9.134 -6.707 12.008 1.00 91.56 132 ALA A N 1
ATOM 1039 C CA . ALA A 1 132 ? 8.502 -6.789 13.327 1.00 91.56 132 ALA A CA 1
ATOM 1040 C C . ALA A 1 132 ? 8.937 -8.022 14.148 1.00 91.56 132 ALA A C 1
ATOM 1042 O O . ALA A 1 132 ? 8.443 -8.227 15.256 1.00 91.56 132 ALA A O 1
ATOM 1043 N N . GLY A 1 133 ? 9.833 -8.859 13.614 1.00 94.06 133 GLY A N 1
ATOM 1044 C CA . GLY A 1 133 ? 10.309 -10.077 14.268 1.00 94.06 133 GLY A CA 1
ATOM 1045 C C . GLY A 1 133 ? 9.614 -11.348 13.784 1.00 94.06 133 GLY A C 1
ATOM 1046 O O . GLY A 1 133 ? 9.414 -12.262 14.577 1.00 94.06 133 GLY A O 1
ATOM 1047 N N . VAL A 1 134 ? 9.273 -11.421 12.491 1.00 94.69 134 VAL A N 1
ATOM 1048 C CA . VAL A 1 134 ? 8.632 -12.588 11.855 1.00 94.69 134 VAL A CA 1
ATOM 1049 C C . VAL A 1 134 ? 7.308 -12.947 12.542 1.00 94.69 134 VAL A C 1
ATOM 1051 O O . VAL A 1 134 ? 7.122 -14.037 13.083 1.00 94.69 134 VAL A O 1
ATOM 1054 N N . VAL A 1 135 ? 6.369 -12.001 12.532 1.00 97.25 135 VAL A N 1
ATOM 1055 C CA . VAL A 1 135 ? 5.054 -12.165 13.165 1.00 97.25 135 VAL A CA 1
ATOM 1056 C C . VAL A 1 135 ? 4.079 -12.789 12.170 1.00 97.25 135 VAL A C 1
ATOM 1058 O O . VAL A 1 135 ? 3.706 -12.167 11.171 1.00 97.25 135 VAL A O 1
ATOM 1061 N N . LEU A 1 136 ? 3.663 -14.026 12.447 1.00 97.44 136 LEU A N 1
ATOM 1062 C CA . LEU A 1 136 ? 2.620 -14.712 11.687 1.00 97.44 136 LEU A CA 1
ATOM 1063 C C . LEU A 1 136 ? 1.238 -14.252 12.180 1.00 97.44 136 LEU A C 1
ATOM 1065 O O . LEU A 1 136 ? 1.042 -14.149 13.392 1.00 97.44 136 LEU A O 1
ATOM 1069 N N . PRO A 1 137 ? 0.282 -13.980 11.276 1.00 97.19 137 PRO A N 1
ATOM 1070 C CA . PRO A 1 137 ? -1.090 -13.703 11.677 1.00 97.19 137 PRO A CA 1
ATOM 1071 C C . PRO A 1 137 ? -1.829 -14.984 12.085 1.00 97.19 137 PRO A C 1
ATOM 1073 O O . PRO A 1 137 ? -1.400 -16.091 11.754 1.00 97.19 137 PRO A O 1
ATOM 1076 N N . ASP A 1 138 ? -2.988 -14.820 12.722 1.00 98.25 138 ASP A N 1
ATOM 1077 C CA . ASP A 1 138 ? -3.896 -15.933 12.980 1.00 98.25 138 ASP A CA 1
ATOM 1078 C C . ASP A 1 138 ? -4.487 -16.482 11.677 1.00 98.25 138 ASP A C 1
ATOM 1080 O O . ASP A 1 138 ? -4.672 -15.776 10.672 1.00 98.25 138 ASP A O 1
ATOM 1084 N N . ASP A 1 139 ? -4.869 -17.758 11.723 1.00 97.75 139 ASP A N 1
ATOM 1085 C CA . ASP A 1 139 ? -5.572 -18.409 10.629 1.00 97.75 139 ASP A CA 1
ATOM 1086 C C . ASP A 1 139 ? -6.830 -17.621 10.237 1.00 97.75 139 ASP A C 1
ATOM 1088 O O . ASP A 1 139 ? -7.704 -17.306 11.045 1.00 97.75 139 ASP A O 1
ATOM 1092 N N . GLY A 1 140 ? -6.937 -17.314 8.945 1.00 97.88 140 GLY A N 1
ATOM 1093 C CA . GLY A 1 140 ? -8.080 -16.597 8.386 1.00 97.88 140 GLY A CA 1
ATOM 1094 C C . GLY A 1 140 ? -7.999 -15.072 8.460 1.00 97.88 140 GLY A C 1
ATOM 1095 O O . GLY A 1 140 ? -8.816 -14.428 7.800 1.00 97.88 140 GLY A O 1
ATOM 1096 N N . TYR A 1 141 ? -7.005 -14.478 9.132 1.00 98.62 141 TYR A N 1
ATOM 1097 C CA . TYR A 1 141 ? -6.851 -13.019 9.196 1.00 98.62 141 TYR A CA 1
ATOM 1098 C C . TYR A 1 141 ? -6.778 -12.370 7.807 1.00 98.62 141 TYR A C 1
ATOM 1100 O O . TYR A 1 141 ? -7.590 -11.507 7.485 1.00 98.62 141 TYR A O 1
ATOM 1108 N N . LEU A 1 142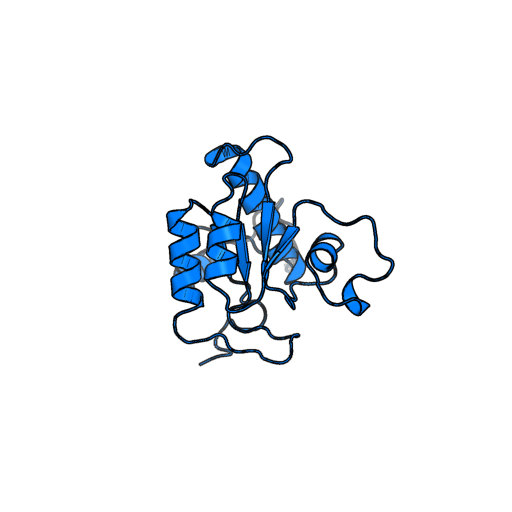 ? -5.870 -12.821 6.933 1.00 98.56 142 LEU A N 1
ATOM 1109 C CA . LEU A 1 142 ? -5.709 -12.225 5.597 1.00 98.56 142 LEU A CA 1
ATOM 1110 C C . LEU A 1 142 ? -6.959 -12.394 4.726 1.00 98.56 142 LEU A C 1
ATOM 1112 O O . LEU A 1 142 ? -7.322 -11.494 3.965 1.00 98.56 142 LEU A O 1
ATOM 1116 N N . LYS A 1 143 ? -7.651 -13.531 4.865 1.00 98.62 143 LYS A N 1
ATOM 1117 C CA . LYS A 1 143 ? -8.920 -13.778 4.175 1.00 98.62 143 LYS A CA 1
ATOM 1118 C C . LYS A 1 143 ? -9.994 -12.806 4.666 1.00 98.62 143 LYS A C 1
ATOM 1120 O O . LYS A 1 143 ? -10.606 -12.129 3.843 1.00 98.62 143 LYS A O 1
ATOM 1125 N N . GLY A 1 144 ? -10.170 -12.692 5.982 1.00 98.75 144 GLY A N 1
ATOM 1126 C CA . GLY A 1 144 ? -11.115 -11.760 6.595 1.00 98.75 144 GLY A CA 1
ATOM 1127 C C . GLY A 1 144 ? -10.805 -10.306 6.238 1.00 98.75 144 GLY A C 1
ATOM 1128 O O . GLY A 1 144 ? -11.708 -9.553 5.883 1.00 98.75 144 GLY A O 1
ATOM 1129 N N . ALA A 1 145 ? -9.528 -9.922 6.222 1.00 98.81 145 ALA A N 1
ATOM 1130 C CA . ALA A 1 145 ? -9.098 -8.586 5.834 1.00 98.81 145 ALA A CA 1
ATOM 1131 C C . ALA A 1 145 ? -9.442 -8.264 4.373 1.00 98.81 145 ALA A C 1
ATOM 1133 O O . ALA A 1 145 ? -9.992 -7.197 4.085 1.00 98.81 145 ALA A O 1
ATOM 1134 N N . SER A 1 146 ? -9.185 -9.201 3.454 1.00 98.75 146 SER A N 1
ATOM 1135 C CA . SER A 1 146 ? -9.560 -9.064 2.043 1.00 98.75 146 SER A CA 1
ATOM 1136 C C . SER A 1 146 ? -11.079 -8.954 1.857 1.00 98.75 146 SER A C 1
ATOM 1138 O O . SER A 1 146 ? -11.557 -8.116 1.086 1.00 98.75 146 SER A O 1
ATOM 1140 N N . GLU A 1 147 ? -11.854 -9.763 2.587 1.00 98.81 147 GLU A N 1
ATOM 1141 C CA . GLU A 1 147 ? -13.321 -9.752 2.557 1.00 98.81 147 GLU A CA 1
ATOM 1142 C C . GLU A 1 147 ? -13.901 -8.437 3.101 1.00 98.81 147 GLU A C 1
ATOM 1144 O O . GLU A 1 147 ? -14.779 -7.851 2.463 1.00 98.81 147 GLU A O 1
ATOM 1149 N N . LEU A 1 148 ? -13.367 -7.920 4.213 1.00 98.81 148 LEU A N 1
ATOM 1150 C CA . LEU A 1 148 ? -13.742 -6.618 4.773 1.00 98.81 148 LEU A CA 1
ATOM 1151 C C . LEU A 1 148 ? -13.415 -5.474 3.810 1.00 98.81 148 LEU A C 1
ATOM 1153 O O . LEU A 1 148 ? -14.274 -4.635 3.531 1.00 98.81 148 LEU A O 1
ATOM 1157 N N . CYS A 1 149 ? -12.211 -5.460 3.233 1.00 98.88 149 CYS A N 1
ATOM 1158 C CA . CYS A 1 149 ? -11.837 -4.447 2.249 1.00 98.88 149 CYS A CA 1
ATOM 1159 C C . CYS A 1 149 ? -12.796 -4.463 1.050 1.00 98.88 149 CYS A C 1
ATOM 1161 O O . CYS A 1 149 ? -13.324 -3.423 0.653 1.00 98.88 149 CYS A O 1
ATOM 1163 N N . ARG A 1 150 ? -13.117 -5.654 0.529 1.00 98.75 150 ARG A N 1
ATOM 1164 C CA . ARG A 1 150 ? -14.076 -5.817 -0.571 1.00 98.75 150 ARG A CA 1
ATOM 1165 C C . ARG A 1 150 ? -15.473 -5.317 -0.200 1.00 98.75 150 ARG A C 1
ATOM 1167 O O . ARG A 1 150 ? -16.062 -4.568 -0.977 1.00 98.75 150 ARG A O 1
ATOM 1174 N N . LYS A 1 151 ? -15.985 -5.687 0.979 1.00 98.69 151 LYS A N 1
ATOM 1175 C CA . LYS A 1 151 ? -17.298 -5.260 1.502 1.00 98.69 151 LYS A CA 1
ATOM 1176 C C . LYS A 1 151 ? -17.427 -3.734 1.550 1.00 98.69 151 LYS A C 1
ATOM 1178 O O . LYS A 1 151 ? -18.480 -3.204 1.210 1.00 98.69 151 LYS A O 1
ATOM 1183 N N . HIS A 1 152 ? -16.357 -3.032 1.920 1.00 98.69 152 HIS A N 1
ATOM 1184 C CA . HIS A 1 152 ? -16.343 -1.573 2.073 1.00 98.69 152 HIS A CA 1
ATOM 1185 C C . HIS A 1 152 ? -15.825 -0.809 0.840 1.00 98.69 152 HIS A C 1
ATOM 1187 O O . HIS A 1 152 ? -15.611 0.407 0.902 1.00 98.69 152 HIS A O 1
ATOM 1193 N N . ASN A 1 153 ? -15.636 -1.499 -0.294 1.00 98.69 153 ASN A N 1
ATOM 1194 C CA . ASN A 1 153 ? -15.037 -0.939 -1.506 1.00 98.69 153 ASN A CA 1
ATOM 1195 C C . ASN A 1 153 ? -13.713 -0.215 -1.183 1.00 98.69 153 ASN A C 1
ATOM 1197 O O . ASN A 1 153 ? -13.557 0.985 -1.408 1.00 98.69 153 ASN A O 1
ATOM 1201 N N . VAL A 1 154 ? -12.795 -0.933 -0.545 1.00 98.88 154 VAL A N 1
ATOM 1202 C CA . VAL A 1 154 ? -11.441 -0.516 -0.166 1.00 98.88 154 VAL A CA 1
ATOM 1203 C C . VAL A 1 154 ? -10.462 -1.454 -0.866 1.00 98.88 154 VAL A C 1
ATOM 1205 O O . VAL A 1 154 ? -10.699 -2.659 -0.940 1.00 98.88 154 VAL A O 1
ATOM 1208 N N . LEU A 1 155 ? -9.366 -0.919 -1.406 1.00 98.88 155 LEU A N 1
ATOM 1209 C CA . LEU A 1 155 ? -8.344 -1.753 -2.036 1.00 98.88 155 LEU A CA 1
ATOM 1210 C C . LEU A 1 155 ? -7.537 -2.503 -0.972 1.00 98.88 155 LEU A C 1
ATOM 1212 O O . LEU A 1 155 ? -7.081 -1.913 0.004 1.00 98.88 155 LEU A O 1
ATOM 1216 N N . PHE A 1 156 ? -7.346 -3.800 -1.182 1.00 98.88 156 PHE A N 1
ATOM 1217 C CA . PHE A 1 156 ? -6.499 -4.636 -0.341 1.00 98.88 156 PHE A CA 1
ATOM 1218 C C . PHE A 1 156 ? -5.121 -4.762 -0.996 1.00 98.88 156 PHE A C 1
ATOM 1220 O O . PHE A 1 156 ? -5.018 -5.314 -2.091 1.00 98.88 156 PHE A O 1
ATOM 1227 N N . ILE A 1 157 ? -4.091 -4.202 -0.360 1.00 98.88 157 ILE A N 1
ATOM 1228 C CA . ILE A 1 157 ? -2.709 -4.205 -0.848 1.00 98.88 157 ILE A CA 1
ATOM 1229 C C . ILE A 1 157 ? -1.899 -5.159 0.030 1.00 98.88 157 ILE A C 1
ATOM 1231 O O . ILE A 1 157 ? -1.744 -4.924 1.227 1.00 98.88 157 ILE A O 1
ATOM 1235 N N . THR A 1 158 ? -1.370 -6.218 -0.572 1.00 98.25 158 THR A N 1
ATOM 1236 C CA . THR A 1 158 ? -0.478 -7.171 0.095 1.00 98.25 158 THR A CA 1
ATOM 1237 C C . THR A 1 158 ? 0.972 -6.840 -0.236 1.00 98.25 158 THR A C 1
ATOM 1239 O O . THR A 1 158 ? 1.378 -6.945 -1.396 1.00 98.25 158 THR A O 1
ATOM 1242 N N . ASP A 1 159 ? 1.748 -6.438 0.769 1.00 98.62 159 ASP A N 1
ATOM 1243 C CA . ASP A 1 159 ? 3.193 -6.260 0.628 1.00 98.62 159 ASP A CA 1
ATOM 1244 C C . ASP A 1 159 ? 3.890 -7.623 0.742 1.00 98.62 159 ASP A C 1
ATOM 1246 O O . ASP A 1 159 ? 4.097 -8.163 1.828 1.00 98.62 159 ASP A O 1
ATOM 1250 N N . GLU A 1 160 ? 4.210 -8.199 -0.415 1.00 98.44 160 GLU A N 1
ATOM 1251 C CA . GLU A 1 160 ? 4.939 -9.464 -0.540 1.00 98.44 160 GLU A CA 1
ATOM 1252 C C . GLU A 1 160 ? 6.420 -9.266 -0.899 1.00 98.44 160 GLU A C 1
ATOM 1254 O O . GLU A 1 160 ? 7.066 -10.193 -1.390 1.00 98.44 160 GLU A O 1
ATOM 1259 N N . VAL A 1 161 ? 6.995 -8.080 -0.650 1.00 98.25 161 VAL A N 1
ATOM 1260 C CA . VAL A 1 161 ? 8.416 -7.815 -0.947 1.00 98.25 161 VAL A CA 1
ATOM 1261 C C . VAL A 1 161 ? 9.333 -8.805 -0.221 1.00 98.25 161 VAL A C 1
ATOM 1263 O O . VAL A 1 161 ? 10.312 -9.267 -0.807 1.00 98.25 161 VAL A O 1
ATOM 1266 N N . GLN A 1 162 ? 9.012 -9.164 1.027 1.00 98.19 162 GLN A N 1
ATOM 1267 C CA . GLN A 1 162 ? 9.793 -10.131 1.808 1.00 98.19 162 GLN A CA 1
ATOM 1268 C C . GLN A 1 162 ? 9.205 -11.553 1.779 1.00 98.19 162 GLN A C 1
ATOM 1270 O O . GLN A 1 162 ? 9.956 -12.528 1.707 1.00 98.19 162 GLN A O 1
ATOM 1275 N N . SER A 1 163 ? 7.877 -11.679 1.845 1.00 97.44 163 SER A N 1
ATOM 1276 C CA . SER A 1 163 ? 7.168 -12.958 2.009 1.00 97.44 163 SER A CA 1
ATOM 1277 C C . SER A 1 163 ? 6.815 -13.662 0.694 1.00 97.44 163 SER A C 1
ATOM 1279 O O . SER A 1 163 ? 6.465 -14.842 0.715 1.00 97.44 163 SER A O 1
ATOM 1281 N N . GLY A 1 164 ? 6.923 -12.972 -0.444 1.00 97.12 164 GLY A N 1
ATOM 1282 C CA . GLY A 1 164 ? 6.570 -13.508 -1.753 1.00 97.12 164 GLY A CA 1
ATOM 1283 C C . GLY A 1 164 ? 7.620 -14.436 -2.367 1.00 97.12 164 GLY A C 1
ATOM 1284 O O . GLY A 1 164 ? 8.592 -14.864 -1.741 1.00 97.12 164 GLY A O 1
ATOM 1285 N N . LEU A 1 165 ? 7.420 -14.741 -3.653 1.00 96.50 165 LEU A N 1
ATOM 1286 C CA . LEU A 1 165 ? 8.365 -15.473 -4.513 1.00 96.50 165 LEU A CA 1
ATOM 1287 C C . LEU A 1 165 ? 8.870 -16.813 -3.931 1.00 96.50 165 LEU A C 1
ATOM 1289 O O . LEU A 1 165 ? 10.034 -17.171 -4.101 1.00 96.50 165 LEU A O 1
ATOM 1293 N N . GLY A 1 166 ? 7.984 -17.573 -3.277 1.00 96.12 166 GLY A N 1
ATOM 1294 C CA . GLY A 1 166 ? 8.275 -18.916 -2.751 1.00 96.12 166 GLY A CA 1
ATOM 1295 C C . GLY A 1 166 ? 8.995 -18.936 -1.400 1.00 96.12 166 GLY A C 1
ATOM 1296 O O . GLY A 1 166 ? 9.462 -19.989 -0.973 1.00 96.12 166 GLY A O 1
ATOM 1297 N N . ARG A 1 167 ? 9.107 -17.790 -0.710 1.00 97.19 167 ARG A N 1
ATOM 1298 C CA . ARG A 1 167 ? 9.723 -17.709 0.626 1.00 97.19 167 ARG A CA 1
ATOM 1299 C C . ARG A 1 167 ? 9.018 -18.591 1.660 1.00 97.19 167 ARG A C 1
ATOM 1301 O O . ARG A 1 167 ? 9.681 -19.111 2.554 1.00 97.19 167 ARG A O 1
ATOM 1308 N N . THR A 1 168 ? 7.704 -18.738 1.555 1.00 95.31 168 THR A N 1
ATOM 1309 C CA . THR A 1 168 ? 6.853 -19.405 2.550 1.00 95.31 168 THR A CA 1
ATOM 1310 C C . THR A 1 168 ? 6.427 -20.825 2.153 1.00 95.31 168 THR A C 1
ATOM 1312 O O . THR A 1 168 ? 5.588 -21.411 2.836 1.00 95.31 168 THR A O 1
ATOM 1315 N N . GLY A 1 169 ? 7.040 -21.399 1.107 1.00 91.69 169 GLY A N 1
ATOM 1316 C CA . GLY A 1 169 ? 6.688 -22.704 0.519 1.00 91.69 169 GLY A CA 1
ATOM 1317 C C . GLY A 1 169 ? 5.889 -22.579 -0.772 1.00 91.69 169 GLY A C 1
ATOM 1318 O O . GLY A 1 169 ? 5.351 -23.622 -1.204 1.00 91.69 169 GLY A O 1
#

InterPro domains:
  IPR005814 Aminotransferase class-III [PF00202] (2-169)
  IPR015421 Pyridoxal phosphate-dependent transferase, major domain [G3DSA:3.40.640.10] (2-169)
  IPR015424 Pyridoxal phosphate-dependent transferase [SSF53383] (1-169)
  IPR050103 Class-III Pyridoxal-phosphate-dependent Aminotransferase [PTHR11986] (2-169)

Radius of gyration: 17.44 Å; chains: 1; bounding box: 44×40×49 Å

pLDDT: mean 97.16, std 3.26, range [67.69, 98.94]

Foldseek 3Di:
DDDDPDDDPVDDDPVPVVVFVVVCVVVVHPGDDDDDDQLVVVVVVVVVLLVCCVPPLVQPPPLAAEEEEALAARDQPLARLLLYP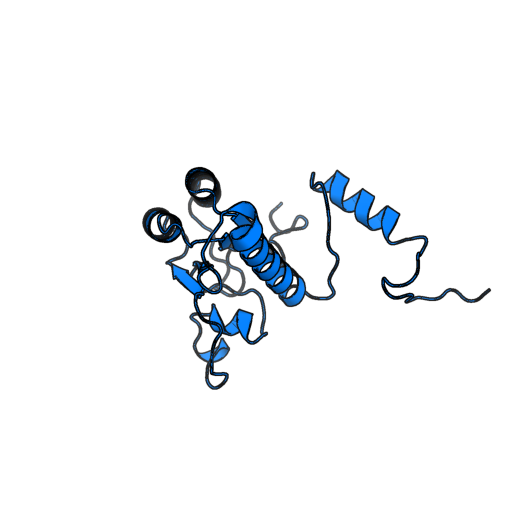DCVRNPPPDDGDPRYHYDHPQDLPRLLVVLQPSRYRAYEYECFRDSSPGHHHDPCSLVSNCVSCVVSVHHYHYSCVPVDDPNPD

Sequence (169 aa):
MEQLTLTSRAFFNNVLGEYEEFLTKRFKYDKVLPMNTGVEACESAVKLARRWAYDKKKVPENKAKVVFAENNFWGRSIAAVSASTDPESYGGFGPFVPLFEKIPFNDLSALEKAVSDPNTAAFMVEPIQGEAGVVLPDDGYLKGASELCRKHNVLFITDEVQSGLGRTG

Secondary structure (DSSP, 8-state):
-PPPS--TTTS--TTHHHHHHHHHHHHT-S-----SSHHHHHHHHHHHHHHHIIIII-PPTT--EEEEETT----SSHHHHHH---HHHHTT-PSPPSSEEEE-TT-HHHHHHHHTSTTEEEEEE-SSBTTTTSBPPPTTHHHHHHHHHHHTT-EEEE--TTTTTTTT-

Organism: Oesophagostomum dentatum (NCBI:txid61180)